Protein AF-H9FFR3-F1 (afdb_monomer_lite)

InterPro domains:
 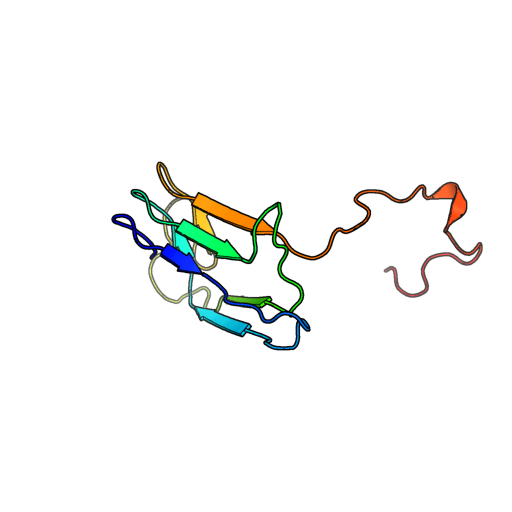 IPR019316 G8 domain [PF10162] (1-92)
  IPR019316 G8 domain [PS51484] (1-93)
  IPR019316 G8 domain [SM01225] (1-93)
  IPR052252 Cell surface hyaluronidase CEMIP/CEMIP2 [PTHR15535] (2-104)

Secondary structure (DSSP, 8-state):
-B-TT-EEEE---TTS---EEEEES-EEE-TT-EEEES-SSS-B-S-EEEEE---SSSSPPBTTTBSS-EEE-TT-EEEE-BS---S---HHHH--TT--SS--

Organism: Macaca mulatta (NCBI:txid9544)

Structure (mmCIF, N/CA/C/O backbone):
data_AF-H9FFR3-F1
#
_entry.id   AF-H9FFR3-F1
#
loop_
_atom_site.group_PDB
_atom_site.id
_atom_site.type_symbol
_atom_site.label_atom_id
_atom_site.label_alt_id
_atom_site.label_comp_id
_atom_site.label_asym_id
_atom_site.label_entity_id
_atom_site.label_seq_id
_atom_site.pdbx_PDB_ins_code
_atom_site.Cartn_x
_atom_site.Cartn_y
_atom_site.Cartn_z
_atom_site.occupancy
_atom_site.B_iso_or_equiv
_atom_site.auth_seq_id
_atom_site.auth_comp_id
_atom_site.auth_asym_id
_atom_site.auth_atom_id
_atom_site.pdbx_PDB_model_num
ATOM 1 N N . VAL A 1 1 ? -12.429 2.736 2.510 1.00 96.06 1 VAL A N 1
ATOM 2 C CA . VAL A 1 1 ? -12.515 1.326 2.951 1.00 96.06 1 VAL A CA 1
ATOM 3 C C . VAL A 1 1 ? -12.707 0.461 1.718 1.00 96.06 1 VAL A C 1
ATOM 5 O O . VAL A 1 1 ? -13.340 0.935 0.780 1.00 96.06 1 VAL A O 1
ATOM 8 N N . ILE A 1 2 ? -12.119 -0.731 1.684 1.00 98.31 2 ILE A N 1
ATOM 9 C CA . ILE A 1 2 ? -12.306 -1.741 0.640 1.00 98.31 2 ILE A CA 1
ATOM 10 C C . ILE A 1 2 ? -12.895 -2.964 1.343 1.00 98.31 2 ILE A C 1
ATOM 12 O O . ILE A 1 2 ? -12.239 -3.538 2.208 1.00 98.31 2 ILE A O 1
ATOM 16 N N . GLN A 1 3 ? -14.136 -3.306 1.017 1.00 98.25 3 GLN A N 1
ATOM 17 C CA . GLN A 1 3 ? -14.926 -4.314 1.724 1.00 98.25 3 GLN A CA 1
ATOM 18 C C . GLN A 1 3 ? -15.966 -4.943 0.798 1.00 98.25 3 GLN A C 1
ATOM 20 O O . GLN A 1 3 ? -16.071 -4.530 -0.360 1.00 98.25 3 GLN A O 1
ATOM 25 N N . ASP A 1 4 ? -16.713 -5.923 1.304 1.00 97.38 4 ASP A N 1
ATOM 26 C CA . ASP A 1 4 ? -17.827 -6.582 0.612 1.00 97.38 4 ASP A CA 1
ATOM 27 C C . ASP A 1 4 ? -17.408 -7.191 -0.740 1.00 97.38 4 ASP A C 1
ATOM 29 O O . ASP A 1 4 ? -18.095 -7.073 -1.754 1.00 97.38 4 ASP A O 1
ATOM 33 N N . GLY A 1 5 ? -16.217 -7.800 -0.777 1.00 97.38 5 GLY A N 1
ATOM 34 C CA . GLY A 1 5 ? -15.628 -8.347 -2.008 1.00 97.38 5 GLY A CA 1
ATOM 35 C C . GLY A 1 5 ? -15.059 -7.301 -2.979 1.00 97.38 5 GLY A C 1
ATOM 36 O O . GLY A 1 5 ? -14.652 -7.646 -4.090 1.00 97.38 5 GLY A O 1
ATOM 37 N N . GLY A 1 6 ? -15.024 -6.022 -2.595 1.00 98.44 6 GLY A N 1
ATOM 38 C CA . GLY A 1 6 ? -14.451 -4.949 -3.403 1.00 98.44 6 GLY A CA 1
ATOM 39 C C . GLY A 1 6 ? -12.962 -5.159 -3.686 1.00 98.44 6 GLY A C 1
ATOM 40 O O . GLY A 1 6 ? -12.192 -5.534 -2.803 1.00 98.44 6 GLY A O 1
ATOM 41 N N . LEU A 1 7 ? -12.534 -4.867 -4.915 1.00 98.31 7 LEU A N 1
ATOM 42 C CA . LEU A 1 7 ? -11.152 -5.049 -5.352 1.00 98.31 7 LEU A CA 1
ATOM 43 C C . LEU A 1 7 ? -10.590 -3.752 -5.944 1.00 98.31 7 LEU A C 1
ATOM 45 O O . LEU A 1 7 ? -11.045 -3.282 -6.988 1.00 98.31 7 LEU A O 1
ATOM 49 N N . LEU A 1 8 ? -9.559 -3.199 -5.303 1.00 98.25 8 LEU A N 1
ATOM 50 C CA . LEU A 1 8 ? -8.784 -2.078 -5.831 1.00 98.25 8 LEU A CA 1
ATOM 51 C C . LEU A 1 8 ? -7.471 -2.592 -6.431 1.00 98.25 8 LEU A C 1
ATOM 53 O O . LEU A 1 8 ? -6.642 -3.166 -5.728 1.00 98.25 8 LEU A O 1
ATOM 57 N N . VAL A 1 9 ? -7.257 -2.344 -7.725 1.00 97.62 9 VAL A N 1
ATOM 58 C CA . VAL A 1 9 ? -6.043 -2.763 -8.444 1.00 97.62 9 VAL A CA 1
ATOM 59 C C . VAL A 1 9 ? -5.308 -1.554 -8.997 1.00 97.62 9 VAL A C 1
ATOM 61 O O . VAL A 1 9 ? -5.890 -0.728 -9.701 1.00 97.62 9 VAL A O 1
ATOM 64 N N . PHE A 1 10 ? -4.006 -1.476 -8.738 1.00 97.44 10 PHE A N 1
ATOM 65 C CA . PHE A 1 10 ? -3.136 -0.525 -9.423 1.00 97.44 10 PHE A CA 1
ATOM 66 C C . PHE A 1 10 ? -2.723 -1.142 -10.760 1.00 97.44 10 PHE A C 1
ATOM 68 O O . PHE A 1 10 ? -1.925 -2.079 -10.810 1.00 97.44 10 PHE A O 1
ATOM 75 N N . GLY A 1 11 ? -3.308 -0.639 -11.846 1.00 94.75 11 GLY A N 1
ATOM 76 C CA . GLY A 1 11 ? -3.027 -1.112 -13.199 1.00 94.75 11 GLY A CA 1
ATOM 77 C C . GLY A 1 11 ? -1.704 -0.568 -13.732 1.00 94.75 11 GLY A C 1
ATOM 78 O O . GLY A 1 11 ? -1.525 0.644 -13.828 1.00 94.75 11 GLY A O 1
ATOM 79 N N . ASP A 1 12 ? -0.806 -1.464 -14.129 1.00 94.94 12 ASP A N 1
ATOM 80 C CA . ASP A 1 12 ? 0.474 -1.114 -14.749 1.00 94.94 12 ASP A CA 1
ATOM 81 C C . ASP A 1 12 ? 0.443 -1.298 -16.278 1.00 94.94 12 ASP A C 1
ATOM 83 O O . ASP A 1 12 ? -0.482 -1.903 -16.830 1.00 94.94 12 ASP A O 1
ATOM 87 N N . ASN A 1 13 ? 1.456 -0.797 -16.986 1.00 90.62 13 ASN A N 1
ATOM 88 C CA . ASN A 1 13 ? 1.708 -1.130 -18.387 1.00 90.62 13 ASN A CA 1
ATOM 89 C C . ASN A 1 13 ? 2.994 -1.956 -18.563 1.00 90.62 13 ASN A C 1
ATOM 91 O O . ASN A 1 13 ? 3.809 -2.108 -17.655 1.00 90.62 13 ASN A O 1
ATOM 95 N N . LYS A 1 14 ? 3.177 -2.520 -19.766 1.00 88.62 14 LYS A N 1
ATOM 96 C CA . LYS A 1 14 ? 4.321 -3.395 -20.080 1.00 88.62 14 LYS A CA 1
ATOM 97 C C . LYS A 1 14 ? 5.671 -2.721 -19.820 1.00 88.62 14 LYS A C 1
ATOM 99 O O . LYS A 1 14 ? 6.595 -3.404 -19.370 1.00 88.62 14 LYS A O 1
ATOM 104 N N . ASP A 1 15 ? 5.741 -1.413 -20.048 1.00 90.75 15 ASP A N 1
ATOM 105 C CA . ASP A 1 15 ? 6.969 -0.618 -19.984 1.00 90.75 15 ASP A CA 1
ATOM 106 C C . ASP A 1 15 ? 7.211 0.018 -18.606 1.00 90.75 15 ASP A C 1
ATOM 108 O O . ASP A 1 15 ? 8.271 0.591 -18.375 1.00 90.75 15 ASP A O 1
ATOM 112 N N . GLY A 1 16 ? 6.261 -0.090 -17.670 1.00 90.31 16 GLY A N 1
ATOM 113 C CA . GLY A 1 16 ? 6.386 0.478 -16.330 1.00 90.31 16 GLY A CA 1
ATOM 114 C C . GLY A 1 16 ? 6.398 2.008 -16.294 1.00 90.31 16 GLY A C 1
ATOM 115 O O . GLY A 1 16 ? 7.051 2.587 -15.427 1.00 90.31 16 GLY A O 1
ATOM 116 N N . SER A 1 17 ? 5.642 2.684 -17.160 1.00 91.38 17 SER A N 1
ATOM 117 C CA . SER A 1 17 ? 5.585 4.155 -17.250 1.00 91.38 17 SER A CA 1
ATOM 118 C C . SER A 1 17 ? 4.317 4.806 -16.674 1.00 91.38 17 SER A C 1
ATOM 120 O O . SER A 1 17 ? 4.167 6.028 -16.739 1.00 91.38 17 SER A O 1
ATOM 122 N N . ARG A 1 18 ? 3.406 4.030 -16.079 1.00 91.62 18 ARG A N 1
ATOM 123 C CA . ARG A 1 18 ? 2.174 4.519 -15.439 1.00 91.62 18 ARG A CA 1
ATOM 124 C C . ARG A 1 18 ? 2.331 4.663 -13.931 1.00 91.62 18 ARG A C 1
ATOM 126 O O . ARG A 1 18 ? 1.894 3.833 -13.137 1.00 91.62 18 ARG A O 1
ATOM 133 N N . ASN A 1 19 ? 2.928 5.776 -13.524 1.00 95.88 19 ASN A N 1
ATOM 134 C CA . ASN A 1 19 ? 2.990 6.119 -12.110 1.00 95.88 19 ASN A CA 1
ATOM 135 C C . ASN A 1 19 ? 1.589 6.440 -11.576 1.00 95.88 19 ASN A C 1
ATOM 137 O O . ASN A 1 19 ? 0.856 7.222 -12.179 1.00 95.88 19 ASN A O 1
ATOM 141 N N . ILE A 1 20 ? 1.240 5.863 -10.427 1.00 97.50 20 ILE A N 1
ATOM 142 C CA . ILE A 1 20 ? -0.047 6.086 -9.762 1.00 97.50 20 ILE A CA 1
ATOM 143 C C . ILE A 1 20 ? 0.218 6.659 -8.377 1.00 97.50 20 ILE A C 1
ATOM 145 O O . ILE A 1 20 ? 1.003 6.102 -7.606 1.00 97.50 20 ILE A O 1
ATOM 149 N N . THR A 1 21 ? -0.473 7.751 -8.054 1.00 98.06 21 THR A N 1
ATOM 150 C CA . THR A 1 21 ? -0.476 8.345 -6.717 1.00 98.06 21 THR A CA 1
ATOM 151 C C . THR A 1 21 ? -1.883 8.289 -6.139 1.00 98.06 21 THR A C 1
ATOM 153 O O . THR A 1 21 ? -2.778 8.981 -6.619 1.00 98.06 21 THR A O 1
ATOM 156 N N . LEU A 1 22 ? -2.066 7.499 -5.084 1.00 98.06 22 LEU A N 1
ATOM 157 C CA . LEU A 1 22 ? -3.286 7.469 -4.284 1.00 98.06 22 LEU A CA 1
ATOM 158 C C . LEU A 1 22 ? -3.106 8.381 -3.071 1.00 98.06 22 LEU A C 1
ATOM 160 O O . LEU A 1 22 ? -2.223 8.152 -2.246 1.00 98.06 22 LEU A O 1
ATOM 164 N N . ARG A 1 23 ? -3.950 9.406 -2.950 1.00 98.00 23 ARG A N 1
ATOM 165 C CA . ARG A 1 23 ? -4.016 10.267 -1.763 1.00 98.00 23 ARG A CA 1
ATOM 166 C C . ARG A 1 23 ? -5.291 9.938 -1.003 1.00 98.00 23 ARG A C 1
ATOM 168 O O . ARG A 1 23 ? -6.371 10.027 -1.572 1.00 98.00 23 ARG A O 1
ATOM 175 N N . THR A 1 24 ? -5.165 9.564 0.261 1.00 97.06 24 THR A N 1
ATOM 176 C CA . THR A 1 24 ? -6.304 9.221 1.125 1.00 97.06 24 THR A CA 1
ATOM 177 C C . THR A 1 24 ? -5.964 9.525 2.583 1.00 97.06 24 THR A C 1
ATOM 179 O O . THR A 1 24 ? -4.799 9.747 2.904 1.00 97.06 24 THR A O 1
ATOM 182 N N . HIS A 1 25 ? -6.950 9.540 3.477 1.00 94.56 25 HIS A N 1
ATOM 183 C CA . HIS A 1 25 ? -6.689 9.637 4.916 1.00 94.56 25 HIS A CA 1
ATOM 184 C C . HIS A 1 25 ? -6.152 8.314 5.474 1.00 94.56 25 HIS A C 1
ATOM 186 O O . HIS A 1 25 ? -5.107 8.270 6.122 1.00 94.56 25 HIS A O 1
ATOM 192 N N . TYR A 1 26 ? -6.843 7.222 5.151 1.00 95.50 26 TYR A N 1
ATOM 193 C CA . TYR A 1 26 ? -6.473 5.864 5.526 1.00 95.50 26 TYR A CA 1
ATOM 194 C C . TYR A 1 26 ? -6.952 4.865 4.467 1.00 95.50 26 TYR A C 1
ATOM 196 O O . TYR A 1 26 ? -7.736 5.195 3.567 1.00 95.50 26 TYR A O 1
ATOM 204 N N . ILE A 1 27 ? -6.471 3.632 4.582 1.00 98.00 27 ILE A N 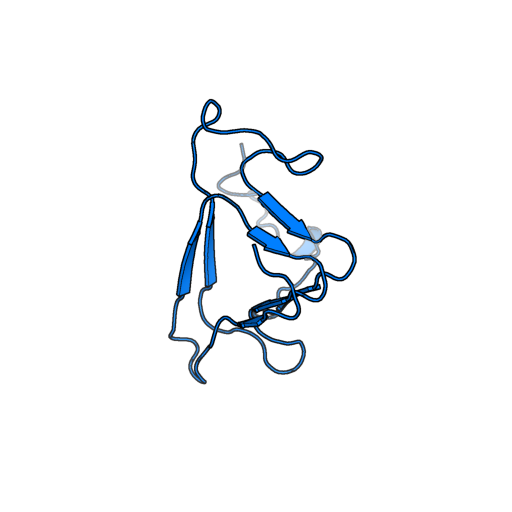1
ATOM 205 C CA . ILE A 1 27 ? -6.960 2.474 3.838 1.00 98.00 27 ILE A CA 1
ATOM 206 C C . ILE A 1 27 ? -7.287 1.397 4.868 1.00 98.00 27 ILE A C 1
ATOM 208 O O . ILE A 1 27 ? -6.419 0.994 5.633 1.00 98.00 27 ILE A O 1
ATOM 212 N N . LEU A 1 28 ? -8.534 0.940 4.875 1.00 97.62 28 LEU A N 1
ATOM 213 C CA . LEU A 1 28 ? -8.980 -0.228 5.629 1.00 97.62 28 LEU A CA 1
ATOM 214 C C . LEU A 1 28 ? -9.469 -1.267 4.628 1.00 97.62 28 LEU A C 1
ATOM 216 O O . LEU A 1 28 ? -10.240 -0.910 3.730 1.00 97.62 28 LEU A O 1
ATOM 220 N N . ILE A 1 29 ? -8.995 -2.500 4.772 1.00 98.56 29 ILE A N 1
ATOM 221 C CA . ILE A 1 29 ? -9.324 -3.645 3.926 1.00 98.56 29 ILE A CA 1
ATOM 222 C C . ILE A 1 29 ? -9.908 -4.729 4.829 1.00 98.56 29 ILE A C 1
ATOM 224 O O . ILE A 1 29 ? -9.220 -5.191 5.737 1.00 98.56 29 ILE A O 1
ATOM 228 N N . GLN A 1 30 ? -11.152 -5.126 4.595 1.00 97.69 30 GLN A N 1
ATOM 229 C CA . GLN A 1 30 ? -11.885 -6.060 5.460 1.00 97.69 30 GLN A CA 1
ATOM 230 C C . GLN A 1 30 ? -12.955 -6.808 4.664 1.00 97.69 30 GLN A C 1
ATOM 232 O O . GLN A 1 30 ? -13.185 -6.464 3.509 1.00 97.69 30 GLN A O 1
ATOM 237 N N . ASP A 1 31 ? -13.604 -7.811 5.255 1.00 97.62 31 ASP A N 1
ATOM 238 C CA . ASP A 1 31 ? -14.834 -8.425 4.723 1.00 97.62 31 ASP A CA 1
ATOM 239 C C . ASP A 1 31 ? -14.750 -8.834 3.239 1.00 97.62 31 ASP A C 1
ATOM 241 O O . ASP A 1 31 ? -15.575 -8.473 2.398 1.00 97.62 31 ASP A O 1
ATOM 245 N N . GLY A 1 32 ? -13.687 -9.558 2.879 1.00 98.31 32 GLY A N 1
ATOM 246 C CA . GLY A 1 32 ? -13.438 -10.010 1.506 1.00 98.31 32 GLY A CA 1
ATOM 247 C C . GLY A 1 32 ? -12.877 -8.934 0.572 1.00 98.31 32 GLY A C 1
ATOM 248 O O . GLY A 1 32 ? -12.638 -9.210 -0.602 1.00 98.31 32 GLY A O 1
ATOM 249 N N . GLY A 1 33 ? -12.660 -7.714 1.062 1.00 98.75 33 GLY A N 1
ATOM 250 C CA . GLY A 1 33 ? -12.023 -6.639 0.316 1.00 98.75 33 GLY A CA 1
ATOM 251 C C . GLY A 1 33 ? -10.549 -6.919 0.014 1.00 98.75 33 GLY A C 1
ATOM 252 O O . GLY A 1 33 ? -9.845 -7.575 0.788 1.00 98.75 33 GLY A O 1
ATOM 253 N N . ALA A 1 34 ? -10.052 -6.377 -1.099 1.00 98.69 34 ALA A N 1
ATOM 254 C CA . ALA A 1 34 ? -8.675 -6.582 -1.532 1.00 98.69 34 ALA A CA 1
ATOM 255 C C . ALA A 1 34 ? -8.030 -5.341 -2.170 1.00 98.69 34 ALA A C 1
ATOM 257 O O . ALA A 1 34 ? -8.633 -4.640 -2.986 1.00 98.69 34 ALA A O 1
ATOM 258 N N . LEU A 1 35 ? -6.759 -5.105 -1.839 1.00 98.69 35 LEU A N 1
ATOM 259 C CA . LEU A 1 35 ? -5.882 -4.161 -2.534 1.00 98.69 35 LEU A CA 1
ATOM 260 C C . LEU A 1 35 ? -4.721 -4.919 -3.182 1.00 98.69 35 LEU A C 1
ATOM 262 O O . LEU A 1 35 ? -3.950 -5.596 -2.497 1.00 98.69 35 LEU A O 1
ATOM 266 N N . HIS A 1 36 ? -4.570 -4.769 -4.497 1.00 98.31 36 HIS A N 1
ATOM 267 C CA . HIS A 1 36 ? -3.501 -5.394 -5.272 1.00 98.31 36 HIS A CA 1
ATOM 268 C C . HIS A 1 36 ? -2.656 -4.356 -6.013 1.00 98.31 36 HIS A C 1
ATOM 270 O O . HIS A 1 36 ? -3.150 -3.587 -6.843 1.00 98.31 36 HIS A O 1
ATOM 276 N N . ILE A 1 37 ? -1.351 -4.373 -5.747 1.00 97.94 37 ILE A N 1
ATOM 277 C CA . ILE A 1 37 ? -0.345 -3.606 -6.486 1.00 97.94 37 ILE A CA 1
ATOM 278 C C . ILE A 1 37 ? 0.666 -4.597 -7.056 1.00 97.94 37 ILE A C 1
ATOM 280 O O . ILE A 1 37 ? 1.629 -4.984 -6.396 1.00 97.94 37 ILE A O 1
ATOM 284 N N . GLY A 1 38 ? 0.421 -5.023 -8.295 1.00 96.31 38 GLY A N 1
ATOM 285 C CA . GLY A 1 38 ? 1.124 -6.148 -8.908 1.00 96.31 38 GLY A CA 1
ATOM 286 C C . GLY A 1 38 ? 0.695 -7.505 -8.339 1.00 96.31 38 GLY A C 1
ATOM 287 O O . GLY A 1 38 ? -0.129 -7.599 -7.434 1.00 96.31 38 GLY A O 1
ATOM 288 N N . ALA A 1 39 ? 1.283 -8.564 -8.885 1.00 95.25 39 ALA A N 1
ATOM 289 C CA . ALA A 1 39 ? 1.109 -9.944 -8.447 1.00 95.25 39 ALA A CA 1
ATOM 290 C C . ALA A 1 39 ? 2.450 -10.689 -8.479 1.00 95.25 39 ALA A C 1
ATOM 292 O O . ALA A 1 39 ? 3.391 -10.265 -9.155 1.00 95.25 39 ALA A O 1
ATOM 293 N N . GLU A 1 40 ? 2.527 -11.841 -7.814 1.00 93.38 40 GLU A N 1
ATOM 294 C CA . GLU A 1 40 ? 3.760 -12.631 -7.702 1.00 93.38 40 GLU A CA 1
ATOM 295 C C . GLU A 1 40 ? 4.427 -12.899 -9.066 1.00 93.38 40 GLU A C 1
ATOM 297 O O . GLU A 1 40 ? 5.633 -12.669 -9.228 1.00 93.38 40 GLU A O 1
ATOM 302 N N . LYS A 1 41 ? 3.623 -13.323 -10.054 1.00 92.94 41 LYS A N 1
ATOM 303 C CA . LYS A 1 41 ? 4.044 -13.611 -11.439 1.00 92.94 41 LYS A CA 1
ATOM 304 C C . LYS A 1 41 ? 4.018 -12.384 -12.362 1.00 92.94 41 LYS A C 1
ATOM 306 O O . LYS A 1 41 ? 4.644 -12.412 -13.417 1.00 92.94 41 LYS A O 1
ATOM 311 N N . CYS A 1 42 ? 3.317 -11.315 -11.982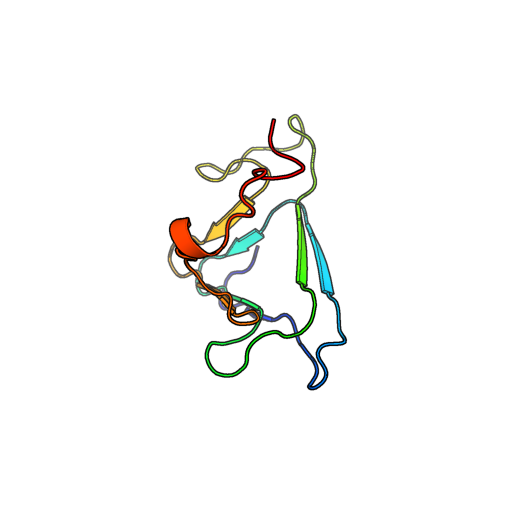 1.00 92.31 42 CYS A N 1
ATOM 312 C CA . CYS A 1 42 ? 3.155 -10.098 -12.781 1.00 92.31 42 CYS A CA 1
ATOM 313 C C . CYS A 1 42 ? 3.429 -8.865 -11.916 1.00 92.31 42 CYS A C 1
ATOM 315 O O . CYS A 1 42 ? 2.521 -8.206 -11.411 1.00 92.31 42 CYS A O 1
ATOM 317 N N . ARG A 1 43 ? 4.714 -8.591 -11.703 1.00 95.06 43 ARG A N 1
ATOM 318 C CA . ARG A 1 43 ? 5.177 -7.561 -10.770 1.00 95.06 43 ARG A CA 1
ATOM 319 C C . ARG A 1 43 ? 4.911 -6.156 -11.303 1.00 95.06 43 ARG A C 1
ATOM 321 O O . ARG A 1 43 ? 5.108 -5.903 -12.489 1.00 95.06 43 ARG A O 1
ATOM 328 N N . TYR A 1 44 ? 4.538 -5.253 -10.404 1.00 96.69 44 TYR A N 1
ATOM 329 C CA . TYR A 1 44 ? 4.403 -3.825 -10.661 1.00 96.69 44 TYR A CA 1
ATOM 330 C C . TYR A 1 44 ? 5.789 -3.217 -10.938 1.00 96.69 44 TYR A C 1
ATOM 332 O O . TYR A 1 44 ? 6.722 -3.348 -10.136 1.00 96.69 44 TYR A O 1
ATOM 340 N N . LYS A 1 45 ? 5.929 -2.598 -12.105 1.00 95.88 45 LYS A N 1
ATOM 341 C CA . LYS A 1 45 ? 7.136 -1.970 -12.653 1.00 95.88 45 LYS A CA 1
ATOM 342 C C . LYS A 1 45 ? 7.120 -0.455 -12.476 1.00 95.88 45 LYS A C 1
ATOM 344 O O . LYS A 1 45 ? 8.175 0.132 -12.248 1.00 95.88 45 LYS A O 1
ATOM 349 N N . SER A 1 46 ? 5.949 0.171 -12.574 1.00 96.12 46 SER A N 1
ATOM 350 C CA . SER A 1 46 ? 5.792 1.607 -12.337 1.00 96.12 46 SER A CA 1
ATOM 351 C C . SER A 1 46 ? 6.004 2.020 -10.882 1.00 96.12 46 SER A C 1
ATOM 353 O O . SER A 1 46 ? 6.116 1.201 -9.968 1.00 96.12 46 SER A O 1
ATOM 355 N N . LYS A 1 47 ? 6.020 3.333 -10.633 1.00 96.12 47 LYS A N 1
ATOM 356 C CA . LYS A 1 47 ? 6.011 3.877 -9.275 1.00 96.12 47 LYS A CA 1
ATOM 357 C C . LYS A 1 47 ? 4.576 3.981 -8.754 1.00 96.12 47 LYS A C 1
ATOM 359 O O . LYS A 1 47 ? 3.787 4.775 -9.258 1.00 96.12 47 LYS A O 1
ATOM 364 N N . ALA A 1 48 ? 4.258 3.217 -7.713 1.00 97.19 48 ALA A N 1
ATOM 365 C CA . ALA A 1 48 ? 3.048 3.401 -6.917 1.00 97.19 48 ALA A CA 1
ATOM 366 C C . ALA A 1 48 ? 3.386 4.244 -5.681 1.00 97.19 48 ALA A C 1
ATOM 368 O O . ALA A 1 48 ? 4.329 3.934 -4.952 1.00 97.19 48 ALA A O 1
ATOM 369 N N . THR A 1 49 ? 2.640 5.322 -5.454 1.00 98.00 49 THR A N 1
ATOM 370 C CA . THR A 1 49 ? 2.770 6.179 -4.270 1.00 98.00 49 THR A CA 1
ATOM 371 C C . THR A 1 49 ? 1.440 6.209 -3.533 1.00 98.00 49 THR A C 1
ATOM 373 O O . THR A 1 49 ? 0.426 6.588 -4.109 1.00 98.00 49 THR A O 1
ATOM 376 N N . ILE A 1 50 ? 1.436 5.833 -2.256 1.00 98.19 50 ILE A N 1
ATOM 377 C CA . ILE A 1 50 ? 0.286 6.024 -1.369 1.00 98.19 50 ILE A CA 1
ATOM 378 C C . ILE A 1 50 ? 0.657 7.129 -0.387 1.00 98.19 50 ILE A C 1
ATOM 380 O O . ILE A 1 50 ? 1.611 6.999 0.378 1.00 98.19 50 ILE A O 1
ATOM 384 N N . THR A 1 51 ? -0.074 8.236 -0.431 1.00 98.12 51 THR A N 1
ATOM 385 C CA . THR A 1 51 ? 0.100 9.364 0.482 1.00 98.12 51 THR A CA 1
ATOM 386 C C . THR A 1 51 ? -1.067 9.401 1.453 1.00 98.12 51 THR A C 1
ATOM 388 O O . THR A 1 51 ? -2.196 9.700 1.061 1.00 98.12 51 THR A O 1
ATOM 391 N N . LEU A 1 52 ? -0.769 9.135 2.724 1.00 96.31 52 LEU A N 1
ATOM 392 C CA . LEU A 1 52 ? -1.723 9.261 3.818 1.00 96.31 52 LEU A CA 1
ATOM 393 C C . LEU A 1 52 ? -1.683 10.679 4.389 1.00 96.31 52 LEU A C 1
ATOM 395 O O . LEU A 1 52 ? -0.624 11.149 4.816 1.00 96.31 52 LEU A O 1
ATOM 399 N N . TYR A 1 53 ? -2.817 11.373 4.397 1.00 94.12 53 TYR A N 1
ATOM 400 C CA . TYR A 1 53 ? -2.920 12.741 4.910 1.00 94.12 53 TYR A CA 1
ATOM 401 C C . TYR A 1 53 ? -3.965 12.867 6.026 1.00 94.12 53 TYR A C 1
ATOM 403 O O . TYR A 1 53 ? -4.678 11.927 6.347 1.00 94.12 53 TYR A O 1
ATOM 411 N N . GLY A 1 54 ? -3.980 14.019 6.693 1.00 90.75 54 GLY A N 1
ATOM 412 C CA . GLY A 1 54 ? -4.821 14.294 7.863 1.00 90.75 54 GLY A CA 1
ATOM 413 C C . GLY A 1 54 ? -4.023 14.942 8.992 1.00 90.75 54 GLY A C 1
ATOM 414 O O . GLY A 1 54 ? -2.784 14.880 8.996 1.00 90.75 54 GLY A O 1
ATOM 415 N N . LYS A 1 55 ? -4.706 15.578 9.938 1.00 89.38 55 LYS A N 1
ATOM 416 C CA . LYS A 1 55 ? -4.079 16.180 11.126 1.00 89.38 55 LYS A CA 1
ATOM 417 C C . LYS A 1 55 ? -4.176 15.255 12.342 1.00 89.38 55 LYS A C 1
ATOM 419 O O . LYS A 1 55 ? -4.953 14.305 12.356 1.00 89.38 55 LYS A O 1
ATOM 424 N N . SER A 1 56 ? -3.364 15.505 13.367 1.00 82.69 56 SER A N 1
ATOM 425 C CA . SER A 1 56 ? -3.392 14.722 14.613 1.00 82.69 56 SER A CA 1
ATOM 426 C C . SER A 1 56 ? -4.673 14.947 15.423 1.00 82.69 56 SER A C 1
ATOM 428 O O . SER A 1 56 ? -5.155 14.032 16.086 1.00 82.69 56 SER A O 1
ATOM 430 N N . ASP A 1 57 ? -5.251 16.140 15.333 1.00 86.31 57 ASP A N 1
ATOM 431 C CA . ASP A 1 57 ? -6.482 16.571 16.005 1.00 86.31 57 ASP A CA 1
ATOM 432 C C . ASP A 1 57 ? -7.756 16.310 15.180 1.00 86.31 57 ASP A C 1
ATOM 434 O O . ASP A 1 57 ? -8.863 16.457 15.681 1.00 86.31 57 ASP A O 1
ATOM 438 N N . GLU A 1 58 ? -7.619 15.868 13.932 1.00 82.25 58 GLU A N 1
ATOM 439 C CA . GLU A 1 58 ? -8.738 15.677 13.008 1.00 82.25 58 GLU A CA 1
ATOM 440 C C . GLU A 1 58 ? -9.362 14.281 13.145 1.00 82.25 58 GLU A C 1
ATOM 442 O O . GLU A 1 58 ? -8.651 13.275 13.081 1.00 82.25 58 GLU A O 1
ATOM 447 N N . GLY A 1 59 ? -10.685 14.228 13.325 1.00 77.94 59 GLY A N 1
ATOM 448 C CA . GLY A 1 59 ? -11.488 12.999 13.329 1.00 77.94 59 GLY A CA 1
ATOM 449 C C . GLY A 1 59 ? -11.241 12.047 14.505 1.00 77.94 59 GLY A C 1
ATOM 450 O O . GLY A 1 59 ? -10.338 12.235 15.328 1.00 77.94 59 GLY A O 1
ATOM 451 N N . GLU A 1 60 ? -12.054 10.995 14.574 1.00 81.00 60 GLU A N 1
ATOM 452 C CA . GLU A 1 60 ? -11.841 9.892 15.510 1.00 81.00 60 GLU A CA 1
ATOM 453 C C . GLU A 1 60 ? -10.719 8.969 15.024 1.00 81.00 60 GLU A C 1
ATOM 455 O O . GLU A 1 60 ? -10.481 8.796 13.828 1.00 81.00 60 GLU A O 1
ATOM 460 N N . SER A 1 61 ? -9.989 8.399 15.980 1.00 85.75 61 SER A N 1
ATOM 461 C CA . SER A 1 61 ? -8.968 7.396 15.698 1.00 85.75 61 SER A CA 1
ATOM 462 C C . SER A 1 61 ? -9.626 6.034 15.566 1.00 85.75 61 SER A C 1
ATOM 464 O O . SER A 1 61 ? -10.383 5.640 16.452 1.00 85.75 61 SER A O 1
ATOM 466 N N . MET A 1 62 ? 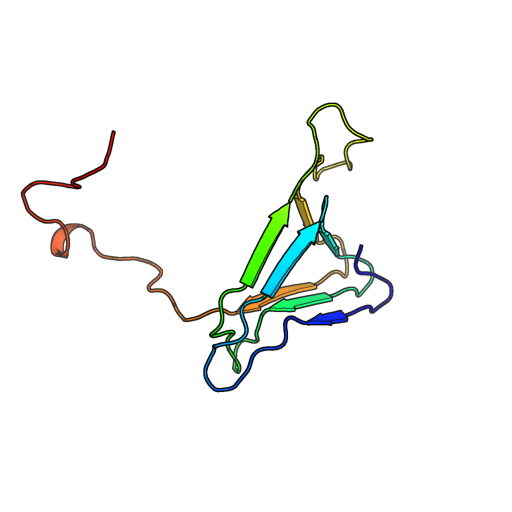-9.273 5.279 14.527 1.00 87.69 62 MET A N 1
ATOM 467 C CA . MET A 1 62 ? -9.692 3.887 14.442 1.00 87.69 62 MET A CA 1
ATOM 468 C C . MET A 1 62 ? -9.043 3.108 15.597 1.00 87.69 62 MET A C 1
ATOM 470 O O . MET A 1 62 ? -7.828 3.262 15.813 1.00 87.69 62 MET A O 1
ATOM 474 N N . PRO A 1 63 ? -9.803 2.288 16.348 1.00 87.38 63 PRO A N 1
ATOM 475 C CA . PRO A 1 63 ? -9.222 1.367 17.313 1.00 87.38 63 PRO A CA 1
ATOM 476 C C . PRO A 1 63 ? -8.131 0.527 16.644 1.00 87.38 63 PRO A C 1
ATOM 478 O O . PRO A 1 63 ? -8.268 0.141 15.487 1.00 87.38 63 PRO A O 1
ATOM 481 N N . ILE A 1 64 ? -7.035 0.264 17.359 1.00 88.75 64 ILE A N 1
ATOM 482 C CA . ILE A 1 64 ? -5.871 -0.519 16.895 1.00 88.75 64 ILE A CA 1
ATOM 483 C C . ILE A 1 64 ? -5.010 0.194 15.834 1.00 88.75 64 ILE A C 1
ATOM 485 O O . ILE A 1 64 ? -3.789 0.229 15.979 1.00 88.75 64 ILE A O 1
ATOM 489 N N . PHE A 1 65 ? -5.601 0.794 14.799 1.00 92.44 65 PHE A N 1
ATOM 490 C CA . PHE A 1 65 ? -4.848 1.321 13.655 1.00 92.44 65 PHE A CA 1
ATOM 491 C C . PHE A 1 65 ? -4.458 2.800 13.747 1.00 92.44 65 PHE A C 1
ATOM 493 O O . PHE A 1 65 ? -3.560 3.249 13.031 1.00 92.44 65 PHE A O 1
ATOM 500 N N . GLY A 1 66 ? -5.098 3.579 14.614 1.00 91.88 66 GLY A N 1
ATOM 501 C CA . GLY A 1 66 ? -4.810 5.005 14.703 1.00 91.88 66 GLY A CA 1
ATOM 502 C C . GLY A 1 66 ? -5.551 5.825 13.638 1.00 91.88 66 GLY A C 1
ATOM 503 O O . GLY A 1 66 ? -6.653 5.486 13.209 1.00 91.88 66 GLY A O 1
ATOM 504 N N . LYS A 1 67 ? -4.939 6.933 13.201 1.00 90.06 67 LYS A N 1
ATOM 505 C CA . LYS A 1 67 ? -5.550 7.889 12.252 1.00 90.06 67 LYS A CA 1
ATOM 506 C C . LYS A 1 67 ? -5.065 7.751 10.808 1.00 90.06 67 LYS A C 1
ATOM 508 O O . LYS A 1 67 ? -5.852 7.895 9.880 1.00 90.06 67 LYS A O 1
ATOM 513 N N . LYS A 1 68 ? -3.768 7.493 10.611 1.00 93.31 68 LYS A N 1
ATOM 514 C CA . LYS A 1 68 ? -3.136 7.355 9.288 1.00 93.31 68 LYS A CA 1
ATOM 515 C C . LYS A 1 68 ? -2.565 5.962 9.155 1.00 93.31 68 LYS A C 1
ATOM 517 O O . LYS A 1 68 ? -1.497 5.681 9.693 1.00 93.31 68 LYS A O 1
ATOM 522 N N . PHE A 1 69 ? -3.274 5.107 8.440 1.00 94.81 69 PHE A N 1
ATOM 523 C CA . PHE A 1 69 ? -2.907 3.704 8.358 1.00 94.81 69 PHE A CA 1
ATOM 524 C C . PHE A 1 69 ? -3.281 3.069 7.021 1.00 94.81 69 PHE A C 1
ATOM 526 O O . PHE A 1 69 ? -4.123 3.573 6.272 1.00 94.81 69 PHE A O 1
ATOM 533 N N . ILE A 1 70 ? -2.635 1.934 6.761 1.00 97.56 70 ILE A N 1
ATOM 534 C CA . ILE A 1 70 ? -3.085 0.904 5.828 1.00 97.56 70 ILE A CA 1
ATOM 535 C C . ILE A 1 70 ? -3.290 -0.342 6.688 1.00 97.56 70 ILE A C 1
ATOM 537 O O . ILE A 1 70 ? -2.320 -0.898 7.197 1.00 97.56 70 ILE A O 1
ATOM 541 N N . GLY A 1 71 ? -4.546 -0.706 6.917 1.00 96.94 71 GLY A N 1
ATOM 542 C CA . GLY A 1 71 ? -4.956 -1.751 7.847 1.00 96.94 71 GLY A CA 1
ATOM 543 C C . GLY A 1 71 ? -5.691 -2.855 7.109 1.00 96.94 71 GLY A C 1
ATOM 544 O O . GLY A 1 71 ? -6.473 -2.582 6.195 1.00 96.94 71 GLY A O 1
ATOM 545 N N . VAL A 1 72 ? -5.415 -4.093 7.503 1.00 97.69 72 VAL A N 1
ATOM 546 C CA . VAL A 1 72 ? -6.097 -5.282 6.998 1.00 97.69 72 VAL A CA 1
ATOM 547 C C . VAL A 1 72 ? -6.718 -5.984 8.192 1.00 97.69 72 VAL A C 1
ATOM 549 O O . VAL A 1 72 ? -5.998 -6.382 9.108 1.00 97.69 72 VAL A O 1
ATOM 552 N N . GLU A 1 73 ? -8.038 -6.094 8.194 1.00 96.12 73 GLU A N 1
ATOM 553 C CA . GLU A 1 73 ? -8.785 -6.860 9.187 1.00 96.12 73 GLU A CA 1
ATOM 554 C C . GLU A 1 73 ? -9.119 -8.261 8.664 1.00 96.12 73 GLU A C 1
ATOM 556 O O . GLU A 1 73 ? -8.685 -8.674 7.583 1.00 96.12 73 GLU A O 1
ATOM 561 N N . ALA A 1 74 ? -9.861 -9.027 9.466 1.00 96.06 74 ALA A N 1
ATOM 562 C CA . ALA A 1 74 ? -10.281 -10.373 9.115 1.00 96.06 74 ALA A CA 1
ATOM 563 C C . ALA A 1 74 ? -10.971 -10.399 7.740 1.00 96.06 74 ALA A C 1
ATOM 565 O O . ALA A 1 74 ? -11.805 -9.558 7.411 1.00 96.06 74 ALA A O 1
ATOM 566 N N . GLY A 1 75 ? -10.579 -11.366 6.910 1.00 97.06 75 GLY A N 1
ATOM 567 C CA . GLY A 1 75 ? -11.104 -11.511 5.552 1.00 97.06 75 GLY A CA 1
ATOM 568 C C . GLY A 1 75 ? -10.594 -10.481 4.537 1.00 97.06 75 GLY A C 1
ATOM 569 O O . GLY A 1 75 ? -10.925 -10.609 3.362 1.00 97.06 75 GLY A O 1
ATOM 570 N N . GLY A 1 76 ? -9.793 -9.489 4.934 1.00 98.31 76 GLY A N 1
ATOM 571 C CA . GLY A 1 76 ? -9.149 -8.557 4.010 1.00 98.31 76 GLY A CA 1
ATOM 572 C C . GLY A 1 76 ? -7.871 -9.124 3.378 1.00 98.31 76 GLY A C 1
ATOM 573 O O . GLY A 1 76 ? -7.211 -9.993 3.945 1.00 98.31 76 GLY A O 1
ATOM 574 N N . THR A 1 77 ? -7.490 -8.610 2.203 1.00 98.50 77 THR A N 1
ATOM 575 C CA . THR A 1 77 ? -6.244 -8.994 1.508 1.00 98.50 77 THR A CA 1
ATOM 576 C C . THR A 1 77 ? -5.447 -7.780 1.023 1.00 98.50 77 THR A C 1
ATOM 578 O O . THR A 1 77 ? -5.962 -6.922 0.306 1.00 98.50 77 THR A O 1
ATOM 581 N N . LEU A 1 78 ? -4.152 -7.731 1.347 1.00 98.25 78 LEU A N 1
ATOM 582 C CA . LE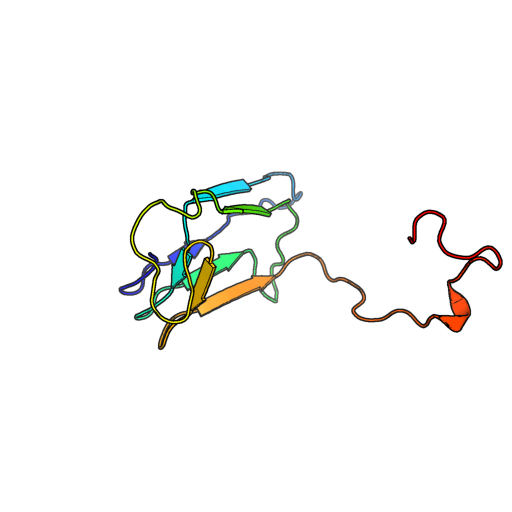U A 1 78 ? -3.211 -6.735 0.830 1.00 98.25 78 LEU A CA 1
ATOM 583 C C . LEU A 1 78 ? -2.034 -7.425 0.138 1.00 98.25 78 LEU A C 1
ATOM 585 O O . LEU A 1 78 ? -1.228 -8.077 0.793 1.00 98.25 78 LEU A O 1
ATOM 589 N N . GLU A 1 79 ? -1.899 -7.217 -1.171 1.00 97.56 79 GLU A N 1
ATOM 590 C CA . GLU A 1 79 ? -0.810 -7.776 -1.982 1.00 97.56 79 GLU A CA 1
ATOM 591 C C . GLU A 1 79 ? 0.004 -6.659 -2.634 1.00 97.56 79 GLU A C 1
ATOM 593 O O . GLU A 1 79 ? -0.527 -5.839 -3.389 1.00 97.56 79 GLU A O 1
ATOM 598 N N . LEU A 1 80 ? 1.312 -6.648 -2.369 1.00 96.50 80 LEU A N 1
ATOM 599 C CA . LEU A 1 80 ? 2.250 -5.645 -2.872 1.00 96.50 80 LEU A CA 1
ATOM 600 C C . LEU A 1 80 ? 3.456 -6.332 -3.525 1.00 96.50 80 LEU A C 1
ATOM 602 O O . LEU A 1 80 ? 4.415 -6.726 -2.862 1.00 96.50 80 LEU A O 1
ATOM 606 N N . HIS A 1 81 ? 3.439 -6.434 -4.851 1.00 96.25 81 HIS A N 1
ATOM 607 C CA . HIS A 1 81 ? 4.478 -7.095 -5.641 1.00 96.25 81 HIS A CA 1
ATOM 608 C C . HIS A 1 81 ? 5.156 -6.109 -6.585 1.00 96.25 81 HIS A C 1
ATOM 610 O O . HIS A 1 81 ? 4.806 -6.015 -7.757 1.00 96.25 81 HIS A O 1
ATOM 616 N N . GLY A 1 82 ? 6.172 -5.402 -6.092 1.00 94.12 82 GLY A N 1
ATOM 617 C CA . GLY A 1 82 ? 7.051 -4.566 -6.916 1.00 94.12 82 GLY A CA 1
ATOM 618 C C . GLY A 1 82 ? 8.279 -5.312 -7.450 1.00 94.12 82 GLY A C 1
ATOM 619 O O . GLY A 1 82 ? 8.473 -6.506 -7.186 1.00 94.12 82 GLY A O 1
ATOM 620 N N . ALA A 1 83 ? 9.150 -4.593 -8.163 1.00 90.69 83 ALA A N 1
ATOM 621 C CA . ALA A 1 83 ? 10.458 -5.096 -8.592 1.00 90.69 83 ALA A CA 1
ATOM 622 C C . ALA A 1 83 ? 11.203 -5.821 -7.451 1.00 90.69 83 ALA A C 1
ATOM 624 O O . ALA A 1 83 ? 11.212 -5.366 -6.304 1.00 90.69 83 ALA A O 1
ATOM 625 N N . ARG A 1 84 ? 11.823 -6.969 -7.761 1.00 87.44 84 ARG A N 1
ATOM 626 C CA . ARG A 1 84 ? 12.579 -7.752 -6.772 1.00 87.44 84 ARG A CA 1
ATOM 627 C C . ARG A 1 84 ? 13.736 -6.909 -6.239 1.00 87.44 84 ARG A C 1
ATOM 629 O O . ARG A 1 84 ? 14.545 -6.410 -7.014 1.00 87.44 84 ARG A O 1
ATOM 636 N N . LYS A 1 85 ? 13.812 -6.775 -4.918 1.00 81.44 85 LYS A N 1
ATOM 637 C CA . LYS A 1 85 ? 14.939 -6.148 -4.226 1.00 81.44 85 LYS A CA 1
ATOM 638 C C . LYS A 1 85 ? 15.754 -7.230 -3.532 1.00 81.44 85 LYS A C 1
ATOM 640 O O . LYS A 1 85 ? 15.183 -8.183 -3.007 1.00 81.44 85 LYS A O 1
ATOM 645 N N . THR A 1 86 ? 17.074 -7.079 -3.526 1.00 78.31 86 THR A N 1
ATOM 646 C CA . THR A 1 86 ? 17.955 -7.922 -2.716 1.00 78.31 86 THR A CA 1
ATOM 647 C C . THR A 1 86 ? 17.649 -7.656 -1.248 1.00 78.31 86 THR A C 1
ATOM 649 O O . THR A 1 86 ? 17.854 -6.544 -0.770 1.00 78.31 86 THR A O 1
ATOM 652 N N . SER A 1 87 ? 17.123 -8.657 -0.545 1.00 69.19 87 SER A N 1
ATOM 653 C CA . SER A 1 87 ? 16.636 -8.493 0.828 1.00 69.19 87 SER A CA 1
ATOM 654 C C . SER A 1 87 ? 17.754 -8.275 1.855 1.00 69.19 87 SER A C 1
ATOM 656 O O . SER A 1 87 ? 17.485 -7.714 2.908 1.00 69.19 87 SER A O 1
ATOM 658 N N . TRP A 1 88 ? 18.991 -8.691 1.549 1.00 66.56 88 TRP A N 1
ATOM 659 C CA . TRP A 1 88 ? 20.158 -8.582 2.431 1.00 66.56 88 TRP A CA 1
ATOM 660 C C . TRP A 1 88 ? 21.451 -8.442 1.618 1.00 66.56 88 TRP A C 1
ATOM 662 O O . TRP A 1 88 ? 21.676 -9.193 0.671 1.00 66.56 88 TRP A O 1
ATOM 672 N N . THR A 1 89 ? 22.330 -7.517 2.001 1.00 61.25 89 THR A N 1
ATOM 673 C CA . THR A 1 89 ? 23.695 -7.402 1.456 1.00 61.25 89 THR A CA 1
ATOM 674 C C . THR A 1 89 ? 24.718 -7.689 2.551 1.00 61.25 89 THR A C 1
ATOM 676 O O . THR A 1 89 ? 24.599 -7.162 3.654 1.00 61.25 89 THR A O 1
ATOM 679 N N . LEU A 1 90 ? 25.741 -8.498 2.255 1.00 62.56 90 LEU A N 1
ATOM 680 C CA . LEU A 1 90 ? 26.839 -8.778 3.185 1.00 62.56 90 LEU A CA 1
ATOM 681 C C . LEU A 1 90 ? 27.680 -7.508 3.403 1.00 62.56 90 LEU A C 1
ATOM 683 O O . LEU A 1 90 ? 28.358 -7.039 2.483 1.00 62.56 90 LEU A O 1
ATOM 687 N N . LEU A 1 91 ? 27.649 -6.970 4.626 1.00 59.19 91 LEU A N 1
ATOM 688 C CA . LEU A 1 91 ? 28.276 -5.690 4.975 1.00 59.19 91 LEU A CA 1
ATOM 689 C C . LEU A 1 91 ? 29.794 -5.686 4.713 1.00 59.19 91 LEU A C 1
ATOM 691 O O . LEU A 1 91 ? 30.324 -4.720 4.173 1.00 59.19 91 LEU A O 1
ATOM 695 N N . ALA A 1 92 ? 30.472 -6.804 4.989 1.00 60.53 92 ALA A N 1
ATOM 696 C CA . ALA A 1 92 ? 31.925 -6.940 4.853 1.00 60.53 92 ALA A CA 1
ATOM 697 C C . ALA A 1 92 ? 32.463 -6.766 3.419 1.00 60.53 92 ALA A C 1
ATOM 699 O O . ALA A 1 92 ? 33.657 -6.548 3.246 1.00 60.53 92 ALA A O 1
ATOM 700 N N . ARG A 1 93 ? 31.615 -6.873 2.385 1.00 56.56 93 ARG A N 1
ATOM 701 C CA . ARG A 1 93 ? 32.061 -6.849 0.979 1.00 56.56 93 ARG A CA 1
ATOM 702 C C . ARG A 1 93 ? 31.737 -5.552 0.237 1.00 56.56 93 ARG A C 1
ATOM 704 O O . ARG A 1 93 ? 32.256 -5.341 -0.850 1.00 56.56 93 ARG A O 1
ATOM 711 N N . THR A 1 94 ? 30.862 -4.710 0.784 1.00 56.84 94 THR A N 1
ATOM 712 C CA . THR A 1 94 ? 30.230 -3.627 0.004 1.00 56.84 94 THR A CA 1
ATOM 713 C C . THR A 1 94 ? 30.334 -2.249 0.657 1.00 56.84 94 THR A C 1
ATOM 715 O O . THR A 1 94 ? 29.799 -1.282 0.123 1.00 56.84 94 THR A O 1
ATOM 718 N N . LEU A 1 95 ? 31.023 -2.139 1.797 1.00 56.34 95 LEU A N 1
ATOM 719 C CA . LEU A 1 95 ? 31.379 -0.849 2.378 1.00 56.34 95 LEU A CA 1
ATOM 720 C C . LEU A 1 95 ? 32.649 -0.309 1.712 1.00 56.34 95 LEU A C 1
ATOM 722 O O . LEU A 1 95 ? 33.667 -0.996 1.661 1.00 56.34 95 LEU A O 1
ATOM 726 N N . ASN A 1 96 ? 32.607 0.945 1.256 1.00 59.72 96 ASN A N 1
ATOM 727 C CA . ASN A 1 96 ? 33.834 1.715 1.072 1.00 59.72 96 ASN A CA 1
ATOM 728 C C . ASN A 1 96 ? 34.523 1.852 2.437 1.00 59.72 96 ASN A C 1
ATOM 730 O O . ASN A 1 96 ? 33.854 2.087 3.445 1.00 59.72 96 ASN A O 1
ATOM 734 N N . SER A 1 97 ? 35.853 1.737 2.475 1.00 60.97 97 SER A N 1
ATOM 735 C CA . SER A 1 97 ? 36.647 1.839 3.713 1.00 60.97 97 SER A CA 1
ATOM 736 C C . SER A 1 97 ? 36.454 3.166 4.461 1.00 60.97 97 SER A C 1
ATOM 738 O O . SER A 1 97 ? 36.752 3.249 5.647 1.00 60.97 97 SER A O 1
ATOM 740 N N . SER A 1 98 ? 35.918 4.186 3.786 1.00 65.44 98 SER A N 1
ATOM 741 C CA . SER A 1 98 ? 35.589 5.504 4.329 1.00 65.44 98 SER A CA 1
ATOM 742 C C . SER A 1 98 ? 34.218 5.602 5.022 1.00 65.44 98 SER A C 1
ATOM 744 O O . SER A 1 98 ? 33.872 6.680 5.495 1.00 65.44 98 SER A O 1
ATOM 746 N N . GLY A 1 99 ? 33.419 4.528 5.077 1.00 61.06 99 GLY A N 1
ATOM 747 C CA . GLY A 1 99 ? 32.080 4.544 5.686 1.00 61.06 99 GLY A CA 1
ATOM 748 C C . GLY A 1 99 ? 30.976 5.152 4.800 1.00 61.06 99 GLY A C 1
ATOM 749 O O . GLY A 1 99 ? 31.187 5.433 3.618 1.00 61.06 99 GLY A O 1
ATOM 750 N N . LEU A 1 100 ? 29.764 5.300 5.356 1.00 64.44 100 LEU A N 1
ATOM 751 C CA . LEU A 1 100 ? 28.604 5.897 4.674 1.00 64.44 100 LEU A CA 1
ATOM 752 C C . LEU A 1 100 ? 28.768 7.429 4.593 1.00 64.44 100 LEU A C 1
ATOM 754 O O . LEU A 1 100 ? 28.966 8.050 5.633 1.00 64.44 100 LEU A O 1
ATOM 758 N N . PRO A 1 101 ? 28.624 8.071 3.415 1.00 57.22 101 PRO A N 1
ATOM 759 C CA . PRO A 1 101 ? 28.784 9.525 3.285 1.00 57.22 101 PRO A CA 1
ATOM 760 C C . PRO A 1 101 ? 27.703 10.340 4.014 1.00 57.22 101 PRO A C 1
ATOM 762 O O . PRO A 1 101 ? 27.912 11.516 4.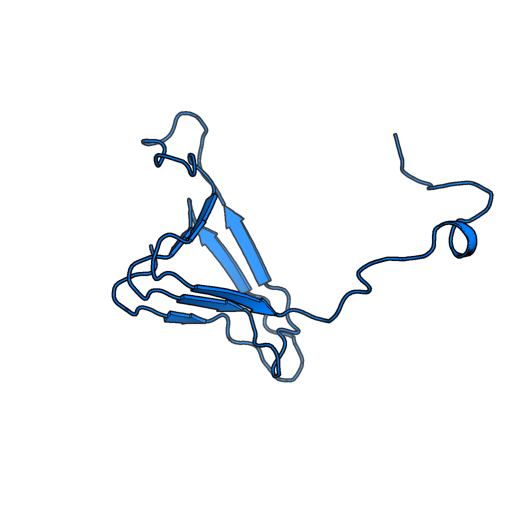287 1.00 57.22 101 PRO A O 1
ATOM 765 N N . PHE A 1 102 ? 26.562 9.727 4.348 1.00 58.66 102 PHE A N 1
ATOM 766 C CA . PHE A 1 102 ? 25.471 10.365 5.083 1.00 58.66 102 PHE A CA 1
ATOM 767 C C . PHE A 1 102 ? 24.900 9.380 6.105 1.00 58.66 102 PHE A C 1
ATOM 769 O O . PHE A 1 102 ? 23.987 8.611 5.807 1.00 58.66 102 PHE A O 1
ATOM 776 N N . GLY A 1 103 ? 25.489 9.365 7.296 1.00 42.53 103 GLY A N 1
ATOM 777 C CA . GLY A 1 103 ? 24.998 8.609 8.441 1.00 42.53 103 GLY A CA 1
ATOM 778 C C . GLY A 1 103 ? 25.357 9.339 9.728 1.00 42.53 103 GLY A C 1
ATOM 779 O O . GLY A 1 103 ? 26.426 9.101 10.281 1.00 42.53 103 GLY A O 1
ATOM 780 N N . SER A 1 104 ? 24.471 10.235 10.163 1.00 40.59 104 SER A N 1
ATOM 781 C CA . SER A 1 104 ? 24.392 10.803 11.516 1.00 40.59 104 SER A CA 1
ATOM 782 C C . SER A 1 104 ? 22.923 10.964 11.868 1.00 40.59 104 SER A C 1
ATOM 784 O O . SER A 1 104 ? 22.233 11.598 11.034 1.00 40.59 104 SER A O 1
#

Foldseek 3Di:
DFAPLREAEDDADPVQADEDEAEDQEAEFEHNGEYEYADPVGARRYHYHYHHDDDQPDDDADPPAGGYYYYYDYNGYYYHGHDDDDPDDDPVPPADPVGDPDDD

pLDDT: mean 88.06, std 14.41, range [40.59, 98.75]

Radius of gyration: 18.05 Å; chains: 1; bounding box: 54×30×37 Å

Sequence (104 aa):
VIQDGGLLVFGDNKDGSRNITLRTHYILIQDGGALHIGAEKCRYKSKATITLYGKSDEGESMPIFGKKFIGVEAGGTLELHGARKTSWTLLARTLNSSGLPFGS